Protein AF-A0A537LX77-F1 (afdb_monomer_lite)

InterPro domains:
  IPR002843 ATPase, V0 complex, C/D subunit [PF01992] (6-114)
  IPR036079 V-type ATP synthase subunit C/D subunit superfamily [SSF103486] (43-118)
  IPR044911 V-type ATP synthase C/D subunit, domain 3 superfamily [G3DSA:1.10.132.50] (29-119)

Radius of gyration: 17.53 Å; chains: 1; bounding box: 45×34×42 Å

Secondary structure (DSSP, 8-state):
-PPPPHHHHHTTPPTTSSS-TTTHHHHTSSS--TTTSTTEEETTEEE---S-HHHHHHHHHHHHHHHHHHHHTS-TTSHHHHHHHHHHHHHHHHHHHHHHHHHHHT--HHHHHHH----

pLDDT: mean 81.1, std 12.02, range [54.41, 97.12]

Organism: NCBI:txid2569760

Foldseek 3Di:
DDDDDQVRQLVVDDPPAQDDSVLRSLVVDLARPQVSVAQRCQLNDGQRRDNDPVVRVVVNLLSVLVSLCCLCVPDPPDCSVVSSVVSVVVLVVVLVVLVVVCVVVVHDPVVSVVVRDDD

Sequence (119 aa):
MRELGREERERFYILGGAVSLDRSPALADPMPSASEVGALPLLGAQLTGTESLVEMEPAIDRAFQRMAAQMYLGDPLALGVVIGYLTRKAAEVSNLRVIAHAKLLGLSDDVARQEIVVV

Structure (mmCIF, N/CA/C/O backbone):
data_AF-A0A537LX77-F1
#
_entry.id   AF-A0A537LX77-F1
#
loop_
_atom_site.group_PDB
_atom_site.id
_atom_site.type_symbol
_atom_site.label_atom_id
_atom_site.label_alt_id
_atom_site.label_comp_id
_atom_site.label_asym_id
_atom_site.label_entity_id
_atom_site.label_seq_id
_atom_site.pdbx_PDB_ins_code
_atom_site.Cartn_x
_atom_site.Cartn_y
_atom_site.Cartn_z
_atom_site.occupancy
_atom_site.B_iso_or_equiv
_atom_site.auth_seq_id
_atom_site.auth_comp_id
_atom_site.auth_asym_id
_atom_site.auth_atom_id
_atom_site.pdbx_PDB_model_num
ATOM 1 N N . MET A 1 1 ? 18.699 8.745 17.616 1.00 59.16 1 MET A N 1
ATOM 2 C CA . MET A 1 1 ? 18.720 8.028 16.322 1.00 59.16 1 MET A CA 1
ATOM 3 C C . MET A 1 1 ? 20.007 8.450 15.618 1.00 59.16 1 MET A C 1
ATOM 5 O O . MET A 1 1 ? 20.302 9.634 15.665 1.00 59.16 1 MET A O 1
ATOM 9 N N . ARG A 1 2 ? 20.841 7.530 15.110 1.00 74.12 2 ARG A N 1
ATOM 10 C CA . ARG A 1 2 ? 22.100 7.896 14.426 1.00 74.12 2 ARG A CA 1
ATOM 11 C C . ARG A 1 2 ? 21.760 8.468 13.048 1.00 74.12 2 ARG A C 1
ATOM 13 O O . ARG A 1 2 ? 21.068 7.794 12.292 1.00 74.12 2 ARG A O 1
ATOM 20 N N . GLU A 1 3 ? 22.245 9.664 12.728 1.00 72.94 3 GLU A N 1
ATOM 21 C CA . GLU A 1 3 ? 22.113 10.222 11.379 1.00 72.94 3 GLU A CA 1
ATOM 22 C C . GLU A 1 3 ? 22.989 9.433 10.400 1.00 72.94 3 GLU A C 1
ATOM 24 O O . GLU A 1 3 ? 24.175 9.200 10.647 1.00 72.94 3 GLU A O 1
ATOM 29 N N . LEU A 1 4 ? 22.378 8.973 9.309 1.00 77.94 4 LEU A N 1
ATOM 30 C CA . LEU A 1 4 ? 23.068 8.273 8.230 1.00 77.94 4 LEU A CA 1
ATOM 31 C C . LEU A 1 4 ? 23.721 9.298 7.304 1.00 77.94 4 LEU A C 1
ATOM 33 O O . LEU A 1 4 ? 23.043 10.215 6.829 1.00 77.94 4 LEU A O 1
ATOM 37 N N . GLY A 1 5 ? 25.010 9.109 7.015 1.00 82.19 5 GLY A N 1
ATOM 38 C CA . GLY A 1 5 ? 25.712 9.890 5.995 1.00 82.19 5 GLY A CA 1
ATOM 39 C C . GLY A 1 5 ? 25.166 9.613 4.589 1.00 82.19 5 GLY A C 1
ATOM 40 O O . GLY A 1 5 ? 24.532 8.584 4.354 1.00 82.19 5 GLY A O 1
ATOM 41 N N . ARG A 1 6 ? 25.431 10.511 3.633 1.00 78.75 6 ARG A N 1
ATOM 42 C CA . ARG A 1 6 ? 24.917 10.413 2.253 1.00 78.75 6 ARG A CA 1
ATOM 43 C C . ARG A 1 6 ? 25.228 9.067 1.585 1.00 78.75 6 ARG A C 1
ATOM 45 O O . ARG A 1 6 ? 24.311 8.412 1.104 1.00 78.75 6 ARG A O 1
ATOM 52 N N . GLU A 1 7 ? 26.485 8.625 1.634 1.00 83.88 7 GLU A N 1
ATOM 53 C CA . GLU A 1 7 ? 26.908 7.326 1.083 1.00 83.88 7 GLU A CA 1
ATOM 54 C C . GLU A 1 7 ? 26.176 6.147 1.745 1.00 83.88 7 GLU A C 1
ATOM 56 O O . GLU A 1 7 ? 25.870 5.147 1.102 1.00 83.88 7 GLU A O 1
ATOM 61 N N . GLU A 1 8 ? 25.847 6.256 3.038 1.00 84.44 8 GLU A N 1
ATOM 62 C CA . GLU A 1 8 ? 25.094 5.217 3.739 1.00 84.44 8 GLU A CA 1
ATOM 63 C C . GLU A 1 8 ? 23.625 5.182 3.305 1.00 84.44 8 GLU A C 1
ATOM 65 O O . GLU A 1 8 ? 23.067 4.088 3.221 1.00 84.44 8 GLU A O 1
ATOM 70 N N . ARG A 1 9 ? 23.017 6.343 3.008 1.00 82.69 9 ARG A N 1
ATOM 71 C CA . ARG A 1 9 ? 21.639 6.460 2.493 1.00 82.69 9 ARG A CA 1
ATOM 72 C C . ARG A 1 9 ? 21.510 5.892 1.080 1.00 82.69 9 ARG A C 1
ATOM 74 O O . ARG A 1 9 ? 20.530 5.216 0.787 1.00 82.69 9 ARG A O 1
ATOM 81 N N . GLU A 1 10 ? 22.519 6.095 0.234 1.00 84.62 10 GLU A N 1
ATOM 82 C CA . GLU A 1 10 ? 22.554 5.555 -1.134 1.00 84.62 10 GLU A CA 1
ATOM 83 C C . GLU A 1 10 ? 22.489 4.018 -1.162 1.00 84.62 10 GLU A C 1
ATOM 85 O O . GLU A 1 10 ? 21.925 3.445 -2.091 1.00 84.62 10 GLU A O 1
ATOM 90 N N . ARG A 1 11 ? 22.956 3.329 -0.108 1.00 88.00 11 ARG A N 1
ATOM 91 C CA . ARG A 1 11 ? 22.830 1.862 0.013 1.00 88.00 11 ARG A CA 1
ATOM 92 C C . ARG A 1 11 ? 21.389 1.367 0.162 1.00 88.00 11 ARG A C 1
ATOM 94 O O . ARG A 1 11 ? 21.146 0.183 -0.050 1.00 88.00 11 ARG A O 1
ATOM 101 N N . PHE A 1 12 ? 20.453 2.236 0.542 1.00 87.88 12 PHE A N 1
ATOM 102 C CA . PHE A 1 12 ? 19.029 1.903 0.661 1.00 87.88 12 PHE A CA 1
ATOM 103 C C . PHE A 1 12 ? 18.241 2.215 -0.615 1.00 87.88 12 PHE A C 1
ATOM 105 O O . PHE A 1 12 ? 17.031 1.994 -0.659 1.00 87.88 12 PHE A O 1
ATOM 112 N N . TYR A 1 13 ? 18.906 2.715 -1.659 1.00 87.75 13 TYR A N 1
ATOM 113 C CA . TYR A 1 13 ? 18.271 2.963 -2.942 1.00 87.75 13 TYR A CA 1
ATOM 114 C C . TYR A 1 13 ? 17.871 1.652 -3.631 1.00 87.75 13 TYR A C 1
ATOM 116 O O . TYR A 1 13 ? 18.674 0.728 -3.771 1.00 87.75 13 TYR A O 1
ATOM 124 N N . ILE A 1 14 ? 16.627 1.595 -4.110 1.00 87.75 14 ILE A N 1
ATOM 125 C CA . ILE A 1 14 ? 16.087 0.452 -4.851 1.00 87.75 14 ILE A CA 1
ATOM 126 C C . ILE A 1 14 ? 16.044 0.805 -6.340 1.00 87.75 14 ILE A C 1
ATOM 128 O O . ILE A 1 14 ? 15.374 1.751 -6.754 1.00 87.75 14 ILE A O 1
ATOM 132 N N . LEU A 1 15 ? 16.750 0.021 -7.157 1.00 88.56 15 LEU A N 1
ATOM 133 C CA . LEU A 1 15 ? 16.778 0.183 -8.613 1.00 88.56 15 LEU A CA 1
ATOM 134 C C . LEU A 1 15 ? 15.423 -0.161 -9.256 1.00 88.56 15 LEU A C 1
ATOM 136 O O . LEU A 1 15 ? 14.730 -1.077 -8.821 1.00 88.56 15 LEU A O 1
ATOM 140 N N . GLY A 1 16 ? 15.088 0.543 -10.345 1.00 83.81 16 GLY A N 1
ATOM 141 C CA . GLY A 1 16 ? 13.880 0.297 -11.149 1.00 83.81 16 GLY A CA 1
ATOM 142 C C . GLY A 1 16 ? 12.644 1.107 -10.740 1.00 83.81 16 GLY A C 1
ATOM 143 O O . GLY A 1 16 ? 11.576 0.908 -11.315 1.00 83.81 16 GLY A O 1
ATOM 144 N N . GLY A 1 17 ? 12.775 2.014 -9.767 1.00 82.19 17 GLY A N 1
ATOM 145 C CA . GLY A 1 17 ? 11.706 2.919 -9.342 1.00 82.19 17 GLY A CA 1
ATOM 146 C C . GLY A 1 17 ? 11.569 4.184 -10.200 1.00 82.19 17 GLY A C 1
ATOM 147 O O . GLY A 1 17 ? 12.395 4.481 -11.058 1.00 82.19 17 GLY A O 1
ATOM 148 N N . ALA A 1 18 ? 10.515 4.958 -9.923 1.00 78.62 18 ALA A N 1
ATOM 149 C CA . ALA A 1 18 ? 10.286 6.278 -10.524 1.00 78.62 18 ALA A CA 1
ATOM 150 C C . ALA A 1 18 ? 11.153 7.391 -9.903 1.00 78.62 18 ALA A C 1
ATOM 152 O O . ALA A 1 18 ? 11.278 8.475 -10.470 1.00 78.62 18 ALA A O 1
ATOM 153 N N . VAL A 1 19 ? 11.737 7.132 -8.730 1.00 81.19 19 VAL A N 1
ATOM 154 C CA . VAL A 1 19 ? 12.661 8.042 -8.048 1.00 81.19 19 VAL A CA 1
ATOM 155 C C . VAL A 1 19 ? 14.076 7.688 -8.474 1.00 81.19 19 VAL A C 1
ATOM 157 O O . VAL A 1 19 ? 14.483 6.535 -8.376 1.00 81.19 19 VAL A O 1
ATOM 160 N N . SER A 1 20 ? 14.819 8.682 -8.940 1.00 83.38 20 SER A N 1
ATOM 161 C CA . SER A 1 20 ? 16.201 8.537 -9.378 1.00 83.38 20 SER A CA 1
ATOM 162 C C . SER A 1 20 ? 17.192 8.591 -8.206 1.00 83.38 20 SER A C 1
ATOM 164 O O . SER A 1 20 ? 16.899 9.132 -7.136 1.00 83.38 20 SER A O 1
ATOM 166 N N . LEU A 1 21 ? 18.388 8.027 -8.406 1.00 82.69 21 LEU A N 1
ATOM 167 C CA . LEU A 1 21 ? 19.432 7.924 -7.376 1.00 82.69 21 LEU A CA 1
ATOM 168 C C . LEU A 1 21 ? 19.909 9.289 -6.853 1.00 82.69 21 LEU A C 1
ATOM 170 O O . LEU A 1 21 ? 20.283 9.402 -5.695 1.00 82.69 21 LEU A O 1
ATOM 174 N N . ASP A 1 22 ? 19.882 10.332 -7.676 1.00 81.25 22 ASP A N 1
ATOM 175 C CA . ASP A 1 22 ? 20.210 11.704 -7.277 1.00 81.25 22 ASP A CA 1
ATOM 176 C C . ASP A 1 22 ? 19.171 12.303 -6.316 1.00 81.25 22 ASP A C 1
ATOM 178 O O . ASP A 1 22 ? 19.529 13.104 -5.454 1.00 81.25 22 ASP A O 1
ATOM 182 N N . ARG A 1 23 ? 17.901 11.887 -6.424 1.00 77.25 23 ARG A N 1
ATOM 183 C CA . ARG A 1 23 ? 16.792 12.391 -5.597 1.00 77.25 23 ARG A CA 1
ATOM 184 C C . ARG A 1 23 ? 16.543 11.564 -4.340 1.00 77.25 23 ARG A C 1
ATOM 186 O O . ARG A 1 23 ? 16.130 12.110 -3.321 1.00 77.25 23 ARG A O 1
ATOM 193 N N . SER A 1 24 ? 16.796 10.256 -4.381 1.00 80.00 24 SER A N 1
ATOM 194 C CA . SER A 1 24 ? 16.500 9.351 -3.260 1.00 80.00 24 SER A CA 1
ATOM 195 C C . SER A 1 24 ? 17.173 9.737 -1.928 1.00 80.00 24 SER A C 1
ATOM 197 O O . SER A 1 24 ? 16.500 9.635 -0.903 1.00 80.00 24 SER A O 1
ATOM 199 N N . PRO A 1 25 ? 18.444 10.188 -1.880 1.00 77.00 25 PRO A N 1
ATOM 200 C CA . PRO A 1 25 ? 19.089 10.576 -0.625 1.00 77.00 25 PRO A CA 1
ATOM 201 C C . PRO A 1 25 ? 18.484 11.829 0.016 1.00 77.00 25 PRO A C 1
ATOM 203 O O . PRO A 1 25 ? 18.526 11.944 1.242 1.00 77.00 25 PRO A O 1
ATOM 206 N N . ALA A 1 26 ? 17.927 12.736 -0.797 1.00 75.56 26 ALA A N 1
ATOM 207 C CA . ALA A 1 26 ? 17.251 13.947 -0.331 1.00 75.56 26 ALA A CA 1
ATOM 208 C C . ALA A 1 26 ? 15.891 13.621 0.305 1.00 75.56 26 ALA A C 1
ATOM 210 O O . ALA A 1 26 ? 15.549 14.176 1.339 1.00 75.56 26 ALA A O 1
ATOM 211 N N . LEU A 1 27 ? 15.153 12.646 -0.242 1.00 75.06 27 LEU A N 1
ATOM 212 C CA . LEU A 1 27 ? 13.910 12.148 0.369 1.00 75.06 27 LEU A CA 1
ATOM 213 C C . LEU A 1 27 ? 14.144 11.387 1.682 1.00 75.06 27 LEU A C 1
ATOM 215 O O . LEU A 1 27 ? 13.241 11.280 2.503 1.00 75.06 27 LEU A O 1
ATOM 219 N N . ALA A 1 28 ? 15.344 10.835 1.864 1.00 74.88 28 ALA A N 1
ATOM 220 C CA . ALA A 1 28 ? 15.756 10.168 3.094 1.00 74.88 28 ALA A CA 1
ATOM 221 C C . ALA A 1 28 ? 16.307 11.146 4.150 1.00 74.88 28 ALA A C 1
ATOM 223 O O . ALA A 1 28 ? 16.789 10.704 5.197 1.00 74.88 28 ALA A O 1
ATOM 224 N N . ASP A 1 29 ? 16.290 12.453 3.874 1.00 71.12 29 ASP A N 1
ATOM 225 C CA . ASP A 1 29 ? 16.649 13.467 4.855 1.00 71.12 29 ASP A CA 1
ATOM 226 C C . ASP A 1 29 ? 15.498 13.690 5.847 1.00 71.12 29 ASP A C 1
ATOM 228 O O . ASP A 1 29 ? 14.355 13.823 5.413 1.00 71.12 29 ASP A O 1
ATOM 232 N N . PRO A 1 30 ? 15.750 13.718 7.170 1.00 63.44 30 PRO A N 1
ATOM 233 C CA . PRO A 1 30 ? 14.723 14.031 8.164 1.00 63.44 30 PRO A CA 1
ATOM 234 C C . PRO A 1 30 ? 14.143 15.448 8.045 1.00 63.44 30 PRO A C 1
ATOM 236 O O . PRO A 1 30 ? 13.037 15.668 8.531 1.00 63.44 30 PRO A O 1
ATOM 239 N N . MET A 1 31 ? 14.852 16.397 7.419 1.00 60.25 31 MET A N 1
ATOM 240 C CA . MET A 1 31 ? 14.304 17.714 7.065 1.00 60.25 31 MET A CA 1
ATOM 241 C C . MET A 1 31 ? 14.500 17.983 5.572 1.00 60.25 31 MET A C 1
ATOM 243 O O . MET A 1 31 ?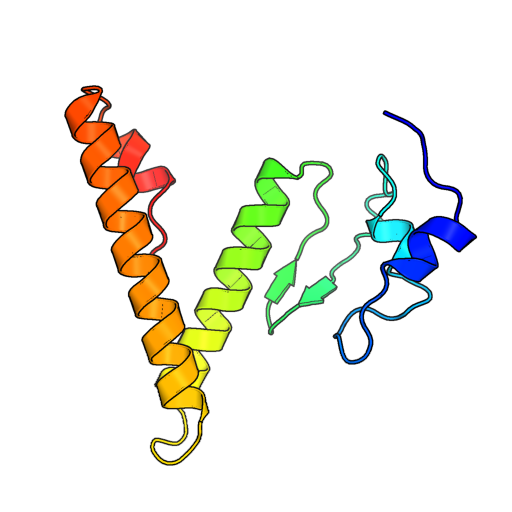 15.374 18.767 5.190 1.00 60.25 31 MET A O 1
ATOM 247 N N . PRO A 1 32 ? 13.714 17.329 4.706 1.00 61.28 32 PRO A N 1
ATOM 248 C CA . PRO A 1 32 ? 13.827 17.558 3.282 1.00 61.28 32 PRO A CA 1
ATOM 249 C C . PRO A 1 32 ? 13.240 18.937 2.974 1.00 61.28 32 PRO A C 1
ATOM 251 O O . PRO A 1 32 ? 12.184 19.305 3.495 1.00 61.28 32 PRO A O 1
ATOM 254 N N . SER A 1 33 ? 13.893 19.730 2.126 1.00 57.56 33 SER A N 1
ATOM 255 C CA . SER A 1 33 ? 13.272 20.987 1.710 1.00 57.56 33 SER A CA 1
ATOM 256 C C . SER A 1 33 ? 12.010 20.677 0.891 1.00 57.56 33 SER A C 1
ATOM 258 O O . SER A 1 33 ? 12.023 19.795 0.030 1.00 57.56 33 SER A O 1
ATOM 260 N N . ALA A 1 34 ? 10.909 21.406 1.106 1.00 54.41 34 ALA A N 1
ATOM 261 C CA . ALA A 1 34 ? 9.670 21.215 0.335 1.00 54.41 34 ALA A CA 1
ATOM 262 C C . ALA A 1 34 ? 9.891 21.314 -1.196 1.00 54.41 34 ALA A C 1
ATOM 264 O O . ALA A 1 34 ? 9.144 20.732 -1.983 1.00 54.41 34 ALA A O 1
ATOM 265 N N . SER A 1 35 ? 10.954 22.009 -1.621 1.00 56.88 35 SER A N 1
ATOM 266 C CA . SER A 1 35 ? 11.442 22.064 -3.003 1.00 56.88 35 SER A CA 1
ATOM 267 C C . SER A 1 35 ? 12.072 20.762 -3.514 1.00 56.88 35 SER A C 1
ATOM 269 O O . SER A 1 35 ? 11.944 20.465 -4.700 1.00 56.88 35 SER A O 1
ATOM 271 N N . GLU A 1 36 ? 12.733 19.979 -2.659 1.00 57.00 36 GLU A N 1
ATOM 272 C CA . GLU A 1 36 ? 13.358 18.689 -3.005 1.00 57.00 36 GLU A CA 1
ATOM 273 C C . GLU A 1 36 ? 12.345 17.538 -3.015 1.00 57.00 36 GLU A C 1
ATOM 275 O O . GLU A 1 36 ? 12.457 16.631 -3.840 1.00 57.00 36 GLU A O 1
ATOM 280 N N . VAL A 1 37 ? 11.307 17.620 -2.174 1.00 56.00 37 VAL A N 1
ATOM 281 C CA . VAL A 1 37 ? 10.125 16.731 -2.215 1.00 56.00 37 VAL A CA 1
ATOM 282 C C . VAL A 1 37 ? 9.134 17.154 -3.310 1.00 56.00 37 VAL A C 1
ATOM 284 O O . VAL A 1 37 ? 8.054 16.577 -3.428 1.00 56.00 37 VAL A O 1
ATOM 287 N N . GLY A 1 38 ? 9.469 18.178 -4.108 1.00 57.16 38 GLY A N 1
ATOM 288 C CA . GLY A 1 38 ? 8.596 18.739 -5.136 1.00 57.16 38 GLY A CA 1
ATOM 289 C C . GLY A 1 38 ? 7.902 17.658 -5.967 1.00 57.16 38 GLY A C 1
ATOM 290 O O . GLY A 1 38 ? 8.508 16.633 -6.257 1.00 57.16 38 GLY A O 1
ATOM 291 N N . ALA A 1 39 ? 6.636 17.902 -6.328 1.00 60.50 39 ALA A N 1
ATOM 292 C CA . ALA A 1 39 ? 5.747 17.052 -7.131 1.00 60.50 39 ALA A CA 1
ATOM 293 C C . ALA A 1 39 ? 6.376 15.735 -7.630 1.00 60.50 39 ALA A C 1
ATOM 295 O O . ALA A 1 39 ? 6.852 15.662 -8.765 1.00 60.50 39 ALA A O 1
ATOM 296 N N . LEU A 1 40 ? 6.377 14.694 -6.793 1.00 64.75 40 LEU A N 1
ATOM 297 C CA . LEU A 1 40 ? 6.856 13.378 -7.206 1.00 64.75 40 LEU A CA 1
ATOM 298 C C . LEU A 1 40 ? 5.763 12.718 -8.054 1.00 64.75 40 LEU A C 1
ATOM 300 O O . LEU A 1 40 ? 4.669 12.476 -7.531 1.00 64.75 40 LEU A O 1
ATOM 304 N N . PRO A 1 41 ? 6.015 12.430 -9.347 1.00 63.22 41 PRO A N 1
ATOM 305 C CA . PRO A 1 41 ? 5.097 11.635 -10.141 1.00 63.22 41 PRO A CA 1
ATOM 306 C C . PRO A 1 41 ? 5.224 10.185 -9.676 1.00 63.22 41 PRO A C 1
ATOM 308 O O . PRO A 1 41 ? 6.063 9.425 -10.160 1.00 63.22 41 PRO A O 1
ATOM 311 N N . LEU A 1 42 ? 4.405 9.804 -8.702 1.00 68.31 42 LEU A N 1
ATOM 312 C CA . LEU A 1 42 ? 4.394 8.457 -8.159 1.00 68.31 42 LEU A CA 1
ATOM 313 C C . LEU A 1 42 ? 3.085 7.785 -8.557 1.00 68.31 42 LEU A C 1
ATOM 315 O O . LEU A 1 42 ? 2.005 8.210 -8.152 1.00 68.31 42 LEU A O 1
ATOM 319 N N . LEU A 1 43 ? 3.188 6.728 -9.368 1.00 65.75 43 LEU A N 1
ATOM 320 C CA . LEU A 1 43 ? 2.058 5.845 -9.693 1.00 65.75 43 LEU A CA 1
ATOM 321 C C . LEU A 1 43 ? 0.873 6.615 -10.322 1.00 65.75 43 LEU A C 1
ATOM 323 O O . LEU A 1 43 ? -0.290 6.324 -10.059 1.00 65.75 43 LEU A O 1
ATOM 327 N N . GLY A 1 44 ? 1.177 7.644 -11.126 1.00 62.22 44 GLY A N 1
ATOM 328 C CA . GLY A 1 44 ? 0.185 8.505 -11.783 1.00 62.22 44 GLY A CA 1
ATOM 329 C C . GLY A 1 44 ? -0.430 9.594 -10.892 1.00 62.22 44 GLY A C 1
ATOM 330 O O . GLY A 1 44 ? -1.251 10.369 -11.375 1.00 62.22 44 GLY A O 1
ATOM 331 N N . ALA A 1 45 ? -0.036 9.686 -9.619 1.00 63.47 45 ALA A N 1
ATOM 332 C CA . ALA A 1 45 ? -0.410 10.777 -8.729 1.00 63.47 45 ALA A CA 1
ATOM 333 C C . ALA A 1 45 ? 0.732 11.786 -8.594 1.00 63.47 45 ALA A C 1
ATOM 335 O O . ALA A 1 45 ? 1.909 11.424 -8.578 1.00 63.47 45 ALA A O 1
ATOM 336 N N . GLN A 1 46 ? 0.367 13.058 -8.466 1.00 63.91 46 GLN A N 1
ATOM 337 C CA . GLN A 1 46 ? 1.303 14.113 -8.121 1.00 63.91 46 GLN A CA 1
ATOM 338 C C . GLN A 1 46 ? 1.257 14.288 -6.606 1.00 63.91 46 GLN A C 1
ATOM 340 O O . GLN A 1 46 ? 0.279 14.802 -6.066 1.00 63.91 46 GLN A O 1
ATOM 345 N N . LEU A 1 47 ? 2.275 13.778 -5.916 1.00 64.38 47 LEU A N 1
ATOM 346 C CA . LEU A 1 47 ? 2.384 13.961 -4.474 1.00 64.38 47 LEU A CA 1
ATOM 347 C C . LEU A 1 47 ? 2.898 15.376 -4.222 1.00 64.38 47 LEU A C 1
ATOM 349 O O . LEU A 1 47 ? 4.017 15.708 -4.612 1.00 64.38 47 LEU A O 1
ATOM 353 N N . THR A 1 48 ? 2.074 16.230 -3.620 1.00 60.25 48 THR A N 1
ATOM 354 C CA . THR A 1 48 ? 2.542 17.503 -3.068 1.00 60.25 48 THR A CA 1
ATOM 355 C C . THR A 1 48 ? 3.449 17.196 -1.890 1.00 60.25 48 THR A C 1
ATOM 357 O O . THR A 1 48 ? 3.017 16.514 -0.964 1.00 60.25 48 THR A O 1
ATOM 360 N N . GLY A 1 49 ? 4.696 17.669 -1.940 1.00 58.16 49 GLY A N 1
ATOM 361 C CA . GLY A 1 49 ? 5.628 17.535 -0.828 1.00 58.16 49 GLY A CA 1
ATOM 362 C C . GLY A 1 49 ? 5.025 18.159 0.424 1.00 58.16 49 GLY A C 1
ATOM 363 O O . GLY A 1 49 ? 4.703 19.346 0.431 1.00 58.16 49 GLY A O 1
ATOM 364 N N . THR A 1 50 ? 4.823 17.341 1.448 1.00 61.72 50 THR A N 1
ATOM 365 C CA . THR A 1 50 ? 4.421 17.769 2.787 1.00 61.72 50 THR A CA 1
ATOM 366 C C . THR A 1 50 ? 5.567 17.428 3.733 1.00 61.72 50 THR A C 1
ATOM 368 O O . THR A 1 50 ? 6.258 16.427 3.544 1.00 61.72 50 THR A O 1
ATOM 371 N N . GLU A 1 51 ? 5.810 18.284 4.725 1.00 64.19 51 GLU A N 1
ATOM 372 C CA . GLU A 1 51 ? 6.836 18.060 5.757 1.00 64.19 51 GLU A CA 1
ATOM 373 C C . GLU A 1 51 ? 6.387 17.006 6.790 1.00 64.19 51 GLU A C 1
ATOM 375 O O . GLU A 1 51 ? 7.135 16.648 7.697 1.00 64.19 51 GLU A O 1
ATOM 380 N N . SER A 1 52 ? 5.159 16.492 6.661 1.00 70.31 52 SER A N 1
ATOM 381 C CA . SER A 1 52 ? 4.549 15.539 7.579 1.00 70.31 52 SER A CA 1
ATOM 382 C C . SER A 1 52 ? 4.471 14.151 6.951 1.00 70.31 52 SER A C 1
ATOM 384 O O . SER A 1 52 ? 3.685 13.893 6.037 1.00 70.31 52 SER A O 1
ATOM 386 N N . LEU A 1 53 ? 5.233 13.207 7.513 1.00 72.75 53 LEU A N 1
ATOM 387 C CA . LEU A 1 53 ? 5.137 11.783 7.165 1.00 72.75 53 LEU A CA 1
ATOM 388 C C . LEU A 1 53 ? 3.699 11.256 7.287 1.00 72.75 53 LEU A C 1
ATOM 390 O O . LEU A 1 53 ? 3.252 10.491 6.437 1.00 72.75 53 LEU A O 1
ATOM 394 N N . VAL A 1 54 ? 2.956 11.739 8.288 1.00 73.88 54 VAL A N 1
ATOM 395 C CA . VAL A 1 54 ? 1.563 11.349 8.561 1.00 73.88 54 VAL A CA 1
ATOM 396 C C . VAL A 1 54 ? 0.621 11.731 7.415 1.00 73.88 54 VAL A C 1
ATOM 398 O O . VAL A 1 54 ? -0.402 11.086 7.215 1.00 73.88 54 VAL A O 1
ATOM 401 N N . GLU A 1 55 ? 0.952 12.760 6.636 1.00 73.44 55 GLU A N 1
ATOM 402 C CA . GLU A 1 55 ? 0.172 13.156 5.459 1.00 73.44 55 GLU A CA 1
ATOM 403 C C . GLU A 1 55 ? 0.692 12.503 4.174 1.00 73.44 55 GLU A C 1
ATOM 405 O O . GLU A 1 55 ? -0.092 12.176 3.276 1.00 73.44 55 GLU A O 1
ATOM 410 N N . MET A 1 56 ? 2.009 12.289 4.087 1.00 75.81 56 MET A N 1
ATOM 411 C CA . MET A 1 56 ? 2.652 11.710 2.912 1.00 75.81 56 MET A CA 1
ATOM 412 C C . MET A 1 56 ? 2.347 10.213 2.753 1.00 75.81 56 MET A C 1
ATOM 414 O O . MET A 1 56 ? 2.029 9.781 1.642 1.00 75.81 56 MET A O 1
ATOM 418 N N . GLU A 1 57 ? 2.390 9.426 3.832 1.00 78.12 57 GLU A N 1
ATOM 419 C CA . GLU A 1 57 ? 2.127 7.978 3.787 1.00 78.12 57 GLU A CA 1
ATOM 420 C C . GLU A 1 57 ? 0.724 7.657 3.230 1.00 78.12 57 GLU A C 1
ATOM 422 O O . GLU A 1 57 ? 0.637 6.945 2.222 1.00 78.12 57 GLU A O 1
ATOM 427 N N . PRO A 1 58 ? -0.380 8.255 3.734 1.00 78.12 58 PRO A N 1
ATOM 428 C CA . PRO A 1 58 ? -1.708 8.017 3.171 1.00 78.12 58 PRO A CA 1
ATOM 429 C C . PRO A 1 58 ? -1.843 8.484 1.719 1.00 78.12 58 PRO A C 1
ATOM 431 O O . PRO A 1 58 ? -2.633 7.928 0.952 1.00 78.12 58 PRO A O 1
ATOM 434 N N . ALA A 1 59 ? -1.113 9.528 1.311 1.00 78.38 59 ALA A N 1
ATOM 435 C CA . ALA A 1 59 ? -1.143 10.013 -0.065 1.00 78.38 59 ALA A CA 1
ATOM 436 C C . ALA A 1 59 ? -0.497 9.009 -1.037 1.00 78.38 59 ALA A C 1
ATOM 438 O O . ALA A 1 59 ? -1.072 8.739 -2.100 1.00 78.38 59 ALA A O 1
ATOM 439 N N . ILE A 1 60 ? 0.644 8.424 -0.652 1.00 80.25 60 ILE A N 1
ATOM 440 C CA . ILE A 1 60 ? 1.324 7.350 -1.392 1.00 80.25 60 ILE A CA 1
ATOM 441 C C . ILE A 1 60 ? 0.429 6.111 -1.464 1.00 80.25 60 ILE A C 1
ATOM 443 O O . ILE A 1 60 ? 0.196 5.594 -2.559 1.00 80.25 60 ILE A O 1
ATOM 447 N N . ASP A 1 61 ? -0.140 5.684 -0.335 1.00 82.62 61 ASP A N 1
ATOM 448 C CA . ASP A 1 61 ? -1.017 4.513 -0.280 1.00 82.62 61 ASP A CA 1
ATOM 449 C C . ASP A 1 61 ? -2.230 4.677 -1.195 1.00 82.62 61 ASP A C 1
ATOM 451 O O . ASP A 1 61 ? -2.538 3.798 -2.003 1.00 82.62 61 ASP A O 1
ATOM 455 N N . ARG A 1 62 ? -2.891 5.840 -1.161 1.00 82.62 62 ARG A N 1
ATOM 456 C CA . ARG A 1 62 ? -4.016 6.133 -2.063 1.00 82.62 62 ARG A CA 1
ATOM 457 C C . ARG A 1 62 ? -3.592 6.136 -3.532 1.00 82.62 62 ARG A C 1
ATOM 459 O O . ARG A 1 62 ? -4.364 5.692 -4.381 1.00 82.62 62 ARG A O 1
ATOM 466 N N . ALA A 1 63 ? -2.402 6.642 -3.860 1.00 83.19 63 ALA A N 1
ATOM 467 C CA . ALA A 1 63 ? -1.883 6.610 -5.227 1.00 83.19 63 ALA A CA 1
ATOM 468 C C . ALA A 1 63 ? -1.651 5.172 -5.709 1.00 83.19 63 ALA A C 1
ATOM 470 O O . ALA A 1 63 ? -2.116 4.802 -6.788 1.00 83.19 63 ALA A O 1
ATOM 471 N N . PHE A 1 64 ? -1.019 4.344 -4.876 1.00 85.75 64 PHE A N 1
ATOM 472 C CA . PHE A 1 64 ? -0.789 2.934 -5.170 1.00 85.75 64 PHE A CA 1
ATOM 473 C C . PHE A 1 64 ? -2.091 2.156 -5.338 1.00 85.75 64 PHE A C 1
ATOM 475 O O . PHE A 1 64 ? -2.249 1.417 -6.309 1.00 85.75 64 PHE A O 1
ATOM 482 N N . GLN A 1 65 ? -3.056 2.368 -4.447 1.00 85.75 65 GLN A N 1
ATOM 483 C CA . GLN A 1 65 ? -4.356 1.716 -4.537 1.00 85.75 65 GLN A CA 1
ATOM 484 C C . GLN A 1 65 ? -5.107 2.096 -5.819 1.00 85.75 65 GLN A C 1
ATOM 486 O O . GLN A 1 65 ? -5.666 1.221 -6.481 1.00 85.75 65 GLN A O 1
ATOM 491 N N . ARG A 1 66 ? -5.082 3.376 -6.222 1.00 86.06 66 ARG A N 1
ATOM 492 C CA . ARG A 1 66 ? -5.676 3.815 -7.498 1.00 86.06 66 ARG A CA 1
ATOM 493 C C . ARG A 1 66 ? -5.018 3.137 -8.695 1.00 86.06 66 ARG A C 1
ATOM 495 O O . ARG A 1 66 ? -5.725 2.656 -9.577 1.00 86.06 66 ARG A O 1
ATOM 502 N N . MET A 1 67 ? -3.688 3.061 -8.716 1.00 86.69 67 MET A N 1
ATOM 503 C CA . MET A 1 67 ? -2.965 2.346 -9.768 1.00 86.69 67 MET A CA 1
ATOM 504 C C . MET A 1 67 ? -3.357 0.860 -9.799 1.00 86.69 67 MET A C 1
ATOM 506 O O . MET A 1 67 ? -3.665 0.325 -10.862 1.00 86.69 67 MET A O 1
ATOM 510 N N . ALA A 1 68 ? -3.402 0.194 -8.645 1.00 87.88 68 ALA A N 1
ATOM 511 C CA . ALA A 1 68 ? -3.787 -1.213 -8.559 1.00 87.88 68 ALA A CA 1
ATOM 512 C C . ALA A 1 68 ? -5.239 -1.451 -9.017 1.00 87.88 68 ALA A C 1
ATOM 514 O O . ALA A 1 68 ? -5.524 -2.439 -9.694 1.00 87.88 68 ALA A O 1
ATOM 515 N N . ALA A 1 69 ? -6.157 -0.526 -8.720 1.00 87.19 69 ALA A N 1
ATOM 516 C CA . ALA A 1 69 ? -7.529 -0.577 -9.219 1.00 87.19 69 ALA A CA 1
ATOM 517 C C . ALA A 1 69 ? -7.594 -0.443 -10.751 1.00 87.19 69 ALA A C 1
ATOM 519 O O . ALA A 1 69 ? -8.357 -1.161 -11.395 1.00 87.19 69 ALA A O 1
ATOM 520 N N . GLN A 1 70 ? -6.761 0.414 -11.352 1.00 87.81 70 GLN A N 1
ATOM 521 C CA . GLN A 1 70 ? -6.649 0.506 -12.813 1.00 87.81 70 GLN A CA 1
ATOM 522 C C . GLN A 1 70 ? -6.094 -0.783 -13.431 1.00 87.81 70 GLN A C 1
ATOM 524 O O . GLN A 1 70 ? -6.596 -1.223 -14.461 1.00 87.81 70 GLN A O 1
ATOM 529 N N . MET A 1 71 ? -5.117 -1.430 -12.785 1.00 87.44 71 MET A N 1
ATOM 530 C CA . MET A 1 71 ? -4.604 -2.736 -13.221 1.00 87.44 71 MET A CA 1
ATOM 531 C C . MET A 1 71 ? -5.681 -3.827 -13.176 1.00 87.44 71 MET A C 1
ATOM 533 O O . MET A 1 71 ? -5.718 -4.677 -14.062 1.00 87.44 71 MET A O 1
ATOM 537 N N . TYR A 1 72 ? -6.578 -3.781 -12.183 1.00 86.62 72 TYR A N 1
ATOM 538 C CA . TYR A 1 72 ? -7.701 -4.715 -12.067 1.00 86.62 72 TYR A CA 1
ATOM 539 C C . TYR A 1 72 ? -8.720 -4.581 -13.206 1.00 86.62 72 TYR A C 1
ATOM 541 O O . TYR A 1 72 ? -9.292 -5.574 -13.644 1.00 86.62 72 TYR A O 1
ATOM 549 N N . LEU A 1 73 ? -8.957 -3.351 -13.670 1.00 87.81 73 LEU A N 1
ATOM 550 C CA . LEU A 1 73 ? -9.945 -3.030 -14.706 1.00 87.81 73 LEU A CA 1
ATOM 551 C C . LEU A 1 73 ? -9.369 -3.035 -16.133 1.00 87.81 73 LEU A C 1
ATOM 553 O O . LEU A 1 73 ? -10.102 -2.750 -17.077 1.00 87.81 73 LEU A O 1
ATOM 557 N N . GLY A 1 74 ? -8.068 -3.300 -16.282 1.00 87.50 74 GLY A N 1
ATOM 558 C CA . GLY A 1 74 ? -7.360 -3.304 -17.559 1.00 87.50 74 GLY A CA 1
ATOM 559 C C . GLY A 1 74 ? -7.560 -4.594 -18.360 1.00 87.50 74 GLY A C 1
ATOM 560 O O . GLY A 1 74 ? -8.672 -5.090 -18.517 1.00 87.50 74 GLY A O 1
ATOM 561 N N . ASP A 1 75 ? -6.465 -5.135 -18.897 1.00 90.25 75 ASP A N 1
ATOM 562 C CA . ASP A 1 75 ? -6.485 -6.392 -19.651 1.00 90.25 75 ASP A CA 1
ATOM 563 C C . ASP A 1 75 ? -6.727 -7.594 -18.713 1.00 90.25 75 ASP A C 1
ATOM 565 O O . ASP A 1 75 ? -5.87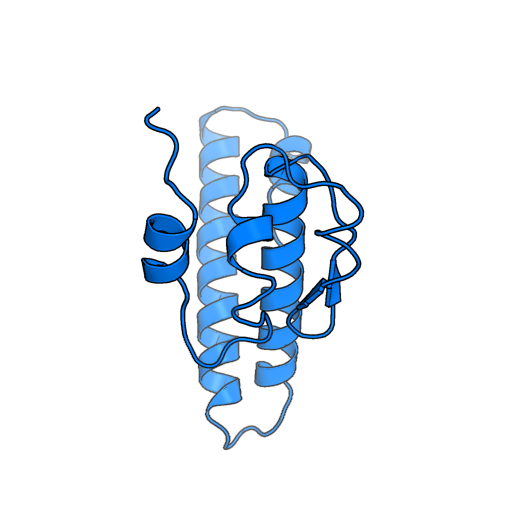3 -7.876 -17.866 1.00 90.25 75 ASP A O 1
ATOM 569 N N . PRO A 1 76 ? -7.842 -8.338 -18.870 1.00 89.94 76 PRO A N 1
ATOM 570 C CA . PRO A 1 76 ? -8.178 -9.467 -18.009 1.00 89.94 76 PRO A CA 1
ATOM 571 C C . PRO A 1 76 ? -7.199 -10.642 -18.090 1.00 89.94 76 PRO A C 1
ATOM 573 O O . PRO A 1 76 ? -7.177 -11.472 -17.182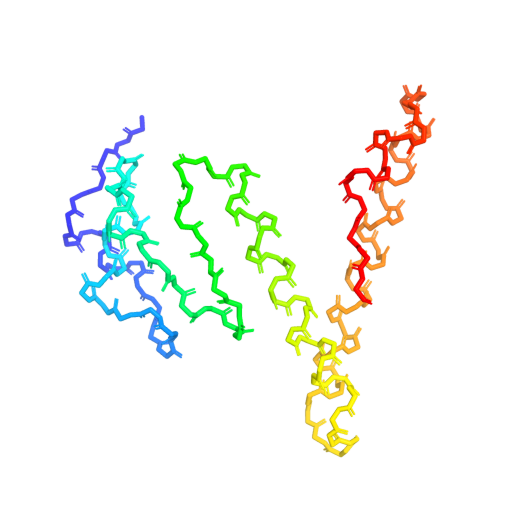 1.00 89.94 76 PRO A O 1
ATOM 576 N N . LEU A 1 77 ? -6.406 -10.738 -19.160 1.00 93.56 77 LEU A N 1
ATOM 577 C CA . LEU A 1 77 ? -5.415 -11.800 -19.342 1.00 93.56 77 LEU A CA 1
ATOM 578 C C . LEU A 1 77 ? -4.025 -11.406 -18.823 1.00 93.56 77 LEU A C 1
ATOM 580 O O . LEU A 1 77 ? -3.130 -12.250 -18.754 1.00 93.56 77 LEU A O 1
ATOM 584 N N . ALA A 1 78 ? -3.836 -10.144 -18.434 1.00 93.31 78 ALA A N 1
ATOM 585 C CA . ALA A 1 78 ? -2.590 -9.667 -17.861 1.00 93.31 78 ALA A CA 1
ATOM 586 C C . ALA A 1 78 ? -2.487 -9.986 -16.360 1.00 93.31 78 ALA A C 1
ATOM 588 O O . ALA A 1 78 ? -3.476 -10.094 -15.633 1.00 93.31 78 ALA A O 1
ATOM 589 N N . LEU A 1 79 ? -1.251 -10.019 -15.850 1.00 93.31 79 LEU A N 1
ATOM 590 C CA . LEU A 1 79 ? -0.977 -10.158 -14.411 1.00 93.31 79 LEU A CA 1
ATOM 591 C C . LEU A 1 79 ? -1.582 -9.021 -13.567 1.00 93.31 79 LEU A C 1
ATOM 593 O O . LEU A 1 79 ? -1.780 -9.189 -12.364 1.00 93.31 79 LEU A O 1
ATOM 597 N N . GLY A 1 80 ? -1.899 -7.882 -14.194 1.00 92.12 80 GLY A N 1
ATOM 598 C CA . GLY A 1 80 ? -2.497 -6.717 -13.544 1.00 92.12 80 GLY A CA 1
ATOM 599 C C . GLY A 1 80 ? -3.789 -7.031 -12.791 1.00 92.12 80 GLY A C 1
ATOM 600 O O . GLY A 1 80 ? -3.994 -6.493 -11.704 1.00 92.12 80 GLY A O 1
ATOM 601 N N . VAL A 1 81 ? -4.609 -7.965 -13.285 1.00 93.31 81 VAL A N 1
ATOM 602 C CA . VAL A 1 81 ? -5.840 -8.365 -12.588 1.00 93.31 81 VAL A CA 1
ATOM 603 C C . VAL A 1 81 ? -5.550 -9.056 -11.267 1.00 93.31 81 VAL A C 1
ATOM 605 O O . VAL A 1 81 ? -6.175 -8.738 -10.258 1.00 93.31 81 VAL A O 1
ATOM 608 N N . VAL A 1 82 ? -4.571 -9.962 -11.237 1.00 93.81 82 VAL A N 1
ATOM 609 C CA . VAL A 1 82 ? -4.187 -10.662 -10.004 1.00 93.81 82 VAL A CA 1
ATOM 610 C C . VAL A 1 82 ? -3.587 -9.680 -9.001 1.00 93.81 82 VAL A C 1
ATOM 612 O O . VAL A 1 82 ? -3.948 -9.713 -7.825 1.00 93.81 82 VAL A O 1
ATOM 615 N N . ILE A 1 83 ? -2.724 -8.771 -9.465 1.00 91.75 83 ILE A N 1
ATOM 616 C CA . ILE A 1 83 ? -2.131 -7.719 -8.627 1.00 91.75 83 ILE A CA 1
ATOM 617 C C . ILE A 1 83 ? -3.238 -6.842 -8.034 1.00 91.75 83 ILE A C 1
ATOM 619 O O . ILE A 1 83 ? -3.340 -6.719 -6.815 1.00 91.75 83 ILE A O 1
ATOM 623 N N . GLY A 1 84 ? -4.116 -6.300 -8.878 1.00 91.81 84 GLY A N 1
ATOM 624 C CA . GLY A 1 84 ? -5.216 -5.446 -8.448 1.00 91.81 84 GLY A CA 1
ATOM 625 C C . GLY A 1 84 ? -6.180 -6.149 -7.489 1.00 91.81 84 GLY A C 1
ATOM 626 O O . GLY A 1 84 ? -6.583 -5.564 -6.485 1.00 91.81 84 GLY A O 1
ATOM 627 N N . TYR A 1 85 ? -6.492 -7.426 -7.732 1.00 92.25 85 TYR A N 1
ATOM 628 C CA . TYR A 1 85 ? -7.308 -8.236 -6.828 1.00 92.25 85 TYR A CA 1
ATOM 629 C C . TYR A 1 85 ? -6.660 -8.377 -5.446 1.00 92.25 85 TYR A C 1
ATOM 631 O O . TYR A 1 85 ? -7.299 -8.087 -4.433 1.00 92.25 85 TYR A O 1
ATOM 639 N N . LEU A 1 86 ? -5.389 -8.790 -5.389 1.00 94.38 86 LEU A N 1
ATOM 640 C CA . LEU A 1 86 ? -4.674 -8.993 -4.127 1.00 94.38 86 LEU A CA 1
ATOM 641 C C . LEU A 1 86 ? -4.534 -7.686 -3.342 1.00 94.38 86 LEU A C 1
ATOM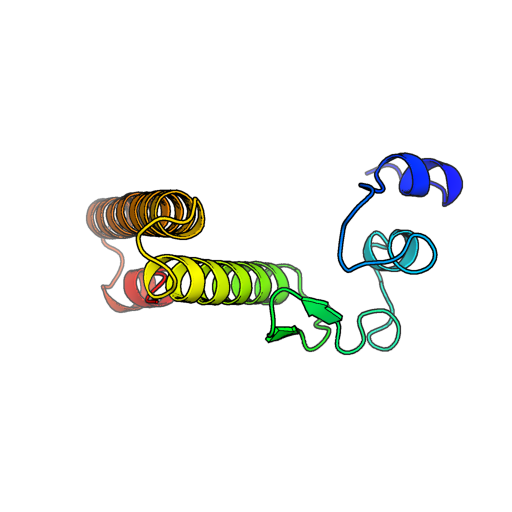 643 O O . LEU A 1 86 ? -4.767 -7.675 -2.132 1.00 94.38 86 LEU A O 1
ATOM 647 N N . THR A 1 87 ? -4.226 -6.577 -4.018 1.00 91.69 87 THR A N 1
ATOM 648 C CA . THR A 1 87 ? -4.129 -5.256 -3.387 1.00 91.69 87 THR A CA 1
ATOM 649 C C . THR A 1 87 ? -5.464 -4.816 -2.785 1.00 91.69 87 THR A C 1
ATOM 651 O O . THR A 1 87 ? -5.501 -4.404 -1.623 1.00 91.69 87 THR A O 1
ATOM 654 N N . ARG A 1 88 ? -6.577 -4.968 -3.517 1.00 90.81 88 ARG A N 1
ATOM 655 C CA . ARG A 1 88 ? -7.915 -4.644 -2.991 1.00 90.81 88 ARG A CA 1
ATOM 656 C C . ARG A 1 88 ? -8.313 -5.568 -1.846 1.00 90.81 88 ARG A C 1
ATOM 658 O O . ARG A 1 88 ? -8.897 -5.104 -0.869 1.00 90.81 88 ARG A O 1
ATOM 665 N N . LYS A 1 89 ? -7.952 -6.853 -1.919 1.00 93.75 89 LYS A N 1
ATOM 666 C CA . LYS A 1 89 ? -8.241 -7.797 -0.837 1.00 93.75 89 LYS A CA 1
ATOM 667 C C . LYS A 1 89 ? -7.467 -7.462 0.437 1.00 93.75 89 LYS A C 1
ATOM 669 O O . LYS A 1 89 ? -8.027 -7.547 1.528 1.00 93.75 89 LYS A O 1
ATOM 674 N N . ALA A 1 90 ? -6.211 -7.036 0.313 1.00 92.19 90 ALA A N 1
ATOM 675 C CA . ALA A 1 90 ? -5.425 -6.556 1.445 1.00 92.19 90 ALA A CA 1
ATOM 676 C C . ALA A 1 90 ? -6.049 -5.300 2.083 1.00 92.19 90 ALA A C 1
ATOM 678 O O . ALA A 1 90 ? -6.166 -5.236 3.308 1.00 92.19 90 ALA A O 1
ATOM 679 N N . ALA A 1 91 ? -6.516 -4.347 1.267 1.00 90.19 91 ALA A N 1
ATOM 680 C CA . ALA A 1 91 ? -7.216 -3.155 1.749 1.00 90.19 91 ALA A CA 1
ATOM 681 C C . ALA A 1 91 ? -8.525 -3.506 2.479 1.00 90.19 91 ALA A C 1
ATOM 683 O O . ALA A 1 91 ? -8.777 -2.992 3.564 1.00 90.19 91 ALA A O 1
ATOM 684 N N . GLU A 1 92 ? -9.321 -4.440 1.947 1.00 93.00 92 GLU A N 1
ATOM 685 C CA . GLU A 1 92 ? -10.546 -4.931 2.595 1.00 93.00 92 GLU A CA 1
ATOM 686 C C . GLU A 1 92 ? -10.260 -5.512 3.987 1.00 93.00 92 GLU A C 1
ATOM 688 O O . GLU A 1 92 ? -10.908 -5.139 4.965 1.00 93.00 92 GLU A O 1
ATOM 693 N N . VAL A 1 93 ? -9.256 -6.389 4.099 1.00 95.94 93 VAL A N 1
ATOM 694 C CA . VAL A 1 93 ? -8.863 -6.994 5.382 1.00 95.94 93 VAL A CA 1
ATOM 695 C C . VAL A 1 93 ? -8.370 -5.930 6.367 1.00 95.94 93 VAL A C 1
ATOM 697 O O . VAL A 1 93 ? -8.704 -5.993 7.552 1.00 95.94 93 VAL A O 1
ATOM 700 N N . SER A 1 94 ? -7.610 -4.940 5.891 1.00 92.81 94 SER A N 1
ATOM 701 C CA . SER A 1 94 ? -7.156 -3.816 6.718 1.00 92.81 94 SER A CA 1
ATOM 702 C C . SER A 1 94 ? -8.334 -2.979 7.230 1.00 92.81 94 SER A C 1
ATOM 704 O O . SER A 1 94 ? -8.458 -2.757 8.434 1.00 92.81 94 SER A O 1
ATOM 706 N N . ASN A 1 95 ? -9.269 -2.612 6.350 1.00 93.38 95 ASN A N 1
ATOM 707 C CA . ASN A 1 95 ? -10.467 -1.849 6.702 1.00 93.38 95 ASN A CA 1
ATOM 708 C C . ASN A 1 95 ? -11.337 -2.591 7.728 1.00 93.38 95 ASN A C 1
ATOM 710 O O . ASN A 1 95 ? -11.808 -1.994 8.695 1.00 93.38 95 ASN A O 1
ATOM 714 N N . LEU A 1 96 ? -11.519 -3.907 7.567 1.00 95.44 96 LEU A N 1
ATOM 715 C CA . LEU A 1 96 ? -12.246 -4.725 8.543 1.00 95.44 96 LEU A CA 1
ATOM 716 C C . LEU A 1 96 ? -11.564 -4.721 9.916 1.00 95.44 96 LEU A C 1
ATOM 718 O O . LEU A 1 96 ? -12.254 -4.675 10.935 1.00 95.44 96 LEU A O 1
ATOM 722 N N . ARG A 1 97 ? -10.225 -4.724 9.963 1.00 95.19 97 ARG A N 1
ATOM 723 C CA . ARG A 1 97 ? -9.464 -4.613 11.216 1.00 95.19 97 ARG A CA 1
ATOM 724 C C . ARG A 1 97 ? -9.680 -3.259 11.889 1.00 95.19 97 ARG A C 1
ATOM 726 O O . ARG A 1 97 ? -9.920 -3.230 13.093 1.00 95.19 97 ARG A O 1
ATOM 733 N N . VAL A 1 98 ? -9.640 -2.166 11.123 1.00 94.12 98 VAL A N 1
ATOM 734 C CA . VAL A 1 98 ? -9.927 -0.811 11.627 1.00 94.12 98 VAL A CA 1
ATOM 735 C C . VAL A 1 98 ? -11.323 -0.764 12.249 1.00 94.12 98 VAL A C 1
ATOM 737 O O . VAL A 1 98 ? -11.471 -0.357 13.400 1.00 94.12 98 VAL A O 1
ATOM 740 N N . ILE A 1 99 ? -12.335 -1.273 11.540 1.00 94.81 99 ILE A N 1
ATOM 741 C CA . ILE A 1 99 ? -13.719 -1.327 12.036 1.00 94.81 99 ILE A CA 1
ATOM 742 C C . ILE A 1 99 ? -13.815 -2.167 13.317 1.00 94.81 99 ILE A C 1
ATOM 744 O O . ILE A 1 99 ? -14.470 -1.759 14.277 1.00 94.81 99 ILE A O 1
ATOM 748 N N . ALA A 1 100 ? -13.174 -3.338 13.350 1.00 96.62 100 ALA A N 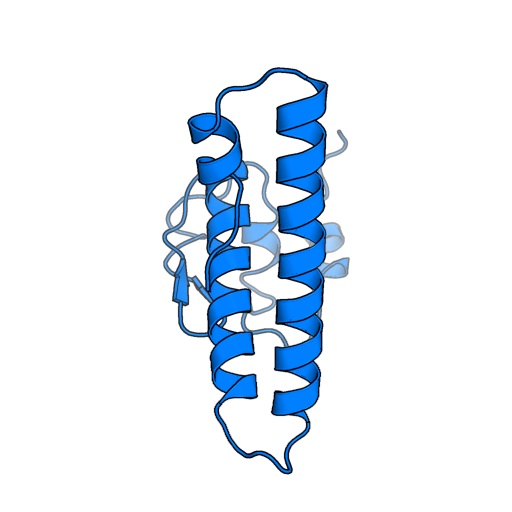1
ATOM 749 C CA . ALA A 1 100 ? -13.201 -4.219 14.513 1.00 96.62 100 ALA A CA 1
ATOM 750 C C . ALA A 1 100 ? -12.574 -3.557 15.751 1.00 96.62 100 ALA A C 1
ATOM 752 O O . ALA A 1 100 ? -13.163 -3.602 16.831 1.00 96.62 100 ALA A O 1
ATOM 753 N N . HIS A 1 101 ? -11.418 -2.906 15.598 1.00 95.62 101 HIS A N 1
ATOM 754 C CA . HIS A 1 101 ? -10.754 -2.193 16.690 1.00 95.62 101 HIS A CA 1
ATOM 755 C C . HIS A 1 101 ? -11.548 -0.973 17.158 1.00 95.62 101 HIS A C 1
ATOM 757 O O . HIS A 1 101 ? -11.696 -0.782 18.363 1.00 95.62 101 HIS A O 1
ATOM 763 N N . ALA A 1 102 ? -12.108 -0.184 16.238 1.00 95.56 102 ALA A N 1
ATOM 764 C CA . ALA A 1 102 ? -12.936 0.963 16.595 1.00 95.56 102 ALA A CA 1
ATOM 765 C C . ALA A 1 102 ? -14.148 0.543 17.436 1.00 95.56 102 ALA A C 1
ATOM 767 O O . ALA A 1 102 ? -14.399 1.129 18.488 1.00 95.56 102 ALA A O 1
ATOM 768 N N . LYS A 1 103 ? -14.832 -0.539 17.037 1.00 95.12 103 LYS A N 1
ATOM 769 C CA . LYS A 1 103 ? -15.945 -1.110 17.808 1.00 95.12 103 LYS A CA 1
ATOM 770 C C . LYS A 1 103 ? -15.510 -1.638 19.172 1.00 95.12 103 LYS A C 1
ATOM 772 O O . LYS A 1 103 ? -16.205 -1.400 20.153 1.00 95.12 103 LYS A O 1
ATOM 777 N N . LEU A 1 104 ? -14.378 -2.339 19.242 1.00 97.12 104 LEU A N 1
ATOM 778 C CA . LEU A 1 104 ? -13.844 -2.879 20.495 1.00 97.12 104 LEU A CA 1
ATOM 779 C C . LEU A 1 104 ? -13.513 -1.772 21.507 1.00 97.12 104 LEU A C 1
ATOM 781 O O . LEU A 1 104 ? -13.755 -1.938 22.698 1.00 97.12 104 LEU A O 1
ATOM 785 N N . LEU A 1 105 ? -12.963 -0.655 21.030 1.00 96.94 105 LEU A N 1
ATOM 786 C CA . LEU A 1 105 ? -12.552 0.484 21.852 1.00 96.94 105 LEU A CA 1
ATOM 787 C C . LEU A 1 105 ? -13.685 1.491 22.114 1.00 96.94 105 LEU A C 1
ATOM 789 O O . LEU A 1 105 ? -13.478 2.455 22.846 1.00 96.94 105 LEU A O 1
ATOM 793 N N . GLY A 1 106 ? -14.867 1.290 21.522 1.00 95.62 106 GLY A N 1
ATOM 794 C CA . GLY A 1 106 ? -15.990 2.224 21.632 1.00 95.62 106 GLY A CA 1
ATOM 795 C C . GLY A 1 106 ? -15.733 3.576 20.958 1.00 95.62 106 GLY A C 1
ATOM 796 O O . GLY A 1 106 ? -16.287 4.586 21.389 1.00 95.62 106 GLY A O 1
ATOM 797 N N . LEU A 1 107 ? -14.880 3.614 19.928 1.0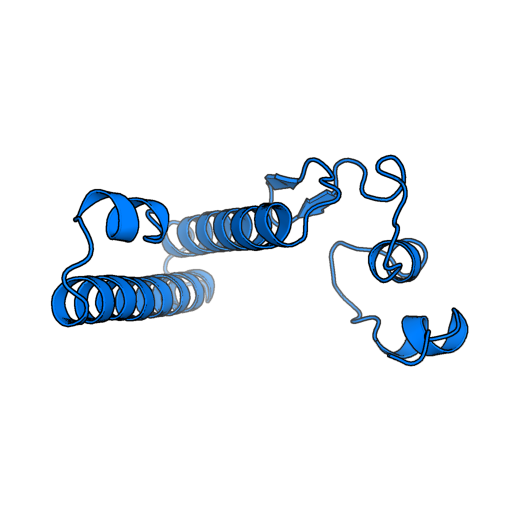0 94.38 107 LEU A N 1
ATOM 798 C CA . LEU A 1 107 ? -14.651 4.816 19.125 1.00 94.38 107 LEU A CA 1
ATOM 799 C C . LEU A 1 107 ? -15.886 5.130 18.273 1.00 94.38 107 LEU A C 1
ATOM 801 O O . LEU A 1 107 ? -16.647 4.230 17.911 1.00 94.38 107 LEU A O 1
ATOM 805 N N . SER A 1 108 ? -16.078 6.406 17.932 1.00 92.38 108 SER A N 1
ATOM 806 C CA . SER A 1 108 ? -17.159 6.802 17.031 1.00 92.38 108 SER A CA 1
ATOM 807 C C . SER A 1 108 ? -16.921 6.282 15.612 1.00 92.38 108 SER A C 1
ATOM 809 O O . SER A 1 108 ? -15.782 6.129 15.159 1.00 92.38 108 SER A O 1
ATOM 811 N N . ASP A 1 109 ? -18.015 6.067 14.882 1.00 90.69 109 ASP A N 1
ATOM 812 C CA . ASP A 1 109 ? -17.970 5.644 13.481 1.00 90.69 109 ASP A CA 1
ATOM 813 C C . ASP A 1 109 ? -17.170 6.621 12.604 1.00 90.69 109 ASP A C 1
ATOM 815 O O . ASP A 1 109 ? -16.519 6.198 11.650 1.00 90.69 109 ASP A O 1
ATOM 819 N N . ASP A 1 110 ? -17.180 7.914 12.934 1.00 90.75 110 ASP A N 1
ATOM 820 C CA . ASP A 1 110 ? -16.455 8.946 12.189 1.00 90.75 110 ASP A CA 1
ATOM 821 C C . ASP A 1 110 ? -14.938 8.747 12.248 1.00 90.75 110 ASP A C 1
ATOM 823 O O . ASP A 1 110 ? -14.264 8.895 11.229 1.00 90.75 110 ASP A O 1
ATOM 827 N N . VAL A 1 111 ? -14.402 8.343 13.406 1.00 87.06 111 VAL A N 1
ATOM 828 C CA . VAL A 1 111 ? -12.967 8.057 13.564 1.00 87.06 111 VAL A CA 1
ATOM 829 C C . VAL A 1 111 ? -12.574 6.858 12.705 1.00 87.06 111 VAL A C 1
ATOM 831 O O . VAL A 1 111 ? -11.598 6.917 11.965 1.00 87.06 111 VAL A O 1
ATOM 834 N N . ALA A 1 112 ? -13.372 5.787 12.725 1.00 88.12 112 ALA A N 1
ATOM 835 C CA . ALA A 1 112 ? -13.115 4.626 11.876 1.00 88.12 112 ALA A CA 1
ATOM 836 C C . ALA A 1 112 ? -13.185 4.983 10.382 1.00 88.12 112 ALA A C 1
ATOM 838 O O . ALA A 1 112 ? -12.374 4.505 9.595 1.00 88.12 112 ALA A O 1
ATOM 839 N N . ARG A 1 113 ? -14.136 5.836 9.979 1.00 88.06 113 ARG A N 1
ATOM 840 C CA . ARG A 1 113 ? -14.303 6.267 8.581 1.00 88.06 113 ARG A CA 1
ATOM 841 C C . ARG A 1 113 ? -13.120 7.064 8.046 1.00 88.06 113 ARG A C 1
ATOM 843 O O . ARG A 1 113 ? -12.837 6.939 6.860 1.00 88.06 113 ARG A O 1
ATOM 850 N N . GLN A 1 114 ? -12.453 7.858 8.881 1.00 86.50 114 GLN A N 1
ATOM 851 C CA . GLN A 1 114 ? -11.272 8.630 8.471 1.00 86.50 114 GLN A CA 1
ATOM 852 C C . GLN A 1 114 ? -10.082 7.728 8.111 1.00 86.50 114 GLN A C 1
ATOM 854 O O . GLN A 1 114 ? -9.310 8.066 7.216 1.00 86.50 114 GLN A O 1
ATOM 859 N N . GLU A 1 115 ? -9.994 6.561 8.747 1.00 82.62 115 GLU A N 1
ATOM 860 C CA . GLU A 1 115 ? -8.905 5.593 8.573 1.00 82.62 115 GLU A CA 1
ATOM 861 C C . GLU A 1 115 ? -9.191 4.526 7.498 1.00 82.62 115 GLU A C 1
ATOM 863 O O . GLU A 1 115 ? -8.290 3.811 7.058 1.00 82.62 115 GLU A O 1
ATOM 868 N N . ILE A 1 116 ? -10.445 4.386 7.054 1.00 86.38 116 ILE A N 1
ATOM 869 C CA . ILE A 1 116 ? -10.824 3.411 6.023 1.00 86.38 116 ILE A CA 1
ATOM 870 C C . ILE A 1 116 ? -10.375 3.896 4.642 1.00 86.38 116 ILE A C 1
ATOM 872 O O . ILE A 1 116 ? -10.684 5.004 4.202 1.00 86.38 116 ILE A O 1
ATOM 876 N N . VAL A 1 117 ? -9.725 3.007 3.898 1.00 77.81 117 VAL A N 1
ATOM 877 C CA . VAL A 1 117 ? -9.309 3.264 2.518 1.00 77.81 117 VAL A CA 1
ATOM 878 C C . VAL A 1 117 ? -10.417 2.824 1.558 1.00 77.81 117 VAL A C 1
ATOM 880 O O . VAL A 1 117 ? -10.729 1.636 1.471 1.00 77.81 117 VAL A O 1
ATOM 883 N N . VAL A 1 118 ? -11.013 3.772 0.825 1.00 74.00 118 VAL A N 1
ATOM 884 C CA . VAL A 1 118 ? -12.036 3.511 -0.208 1.00 74.00 118 VAL A CA 1
ATOM 885 C C . VAL A 1 118 ? -11.468 3.858 -1.581 1.00 74.00 118 VAL A C 1
ATOM 887 O O . VAL A 1 118 ? -10.994 4.977 -1.784 1.00 74.00 118 VAL A O 1
ATOM 890 N N . VAL A 1 119 ? -11.479 2.884 -2.498 1.00 61.53 119 VAL A N 1
ATOM 891 C CA . VAL A 1 119 ? -10.860 2.974 -3.834 1.00 61.53 119 VAL A CA 1
ATOM 892 C C . VAL A 1 119 ? -11.772 2.363 -4.888 1.00 61.53 119 VAL A C 1
ATOM 894 O O . VAL A 1 119 ? -12.135 1.163 -4.755 1.00 61.53 119 VAL A O 1
#